Protein AF-A0A960ZMJ2-F1 (afdb_monomer)

Secondary structure (DSSP, 8-state):
------B--S----GGGSPBPTTSSEEEETTTTEEEEEE-SHHHHHHHHHHT-EEEE--STTPPPPPPPPPBPPPP----

Mean predicted aligned error: 10.11 Å

Structure (mmCIF, N/CA/C/O backbone):
data_AF-A0A960ZMJ2-F1
#
_entry.id   AF-A0A960ZMJ2-F1
#
loop_
_atom_site.group_PDB
_atom_site.id
_atom_site.type_symbol
_atom_site.label_atom_id
_atom_site.label_alt_id
_atom_site.label_comp_id
_atom_site.label_asym_id
_atom_site.label_entity_id
_atom_site.label_seq_id
_atom_site.pdbx_PDB_ins_code
_atom_site.Cartn_x
_atom_site.Cartn_y
_atom_site.Cartn_z
_atom_site.occupancy
_atom_site.B_iso_or_equiv
_atom_site.auth_seq_id
_atom_site.auth_comp_id
_atom_site.auth_asym_id
_atom_site.auth_atom_id
_atom_site.pdbx_PDB_model_num
ATOM 1 N N . MET A 1 1 ? 7.248 20.225 26.978 1.00 42.28 1 MET A N 1
ATOM 2 C CA . MET A 1 1 ? 6.717 18.850 27.084 1.00 42.28 1 MET A CA 1
ATOM 3 C C . MET A 1 1 ? 7.031 18.135 25.784 1.00 42.28 1 MET A C 1
ATOM 5 O O . MET A 1 1 ? 6.706 18.675 24.736 1.00 42.28 1 MET A O 1
ATOM 9 N N . ILE A 1 2 ? 7.727 16.997 25.838 1.00 47.75 2 ILE A N 1
ATOM 10 C CA . ILE A 1 2 ? 7.917 16.126 24.671 1.00 47.75 2 ILE A CA 1
ATOM 11 C C . ILE A 1 2 ? 6.658 15.266 24.583 1.00 47.75 2 ILE A C 1
ATOM 13 O O . ILE A 1 2 ? 6.421 14.436 25.454 1.00 47.75 2 ILE A O 1
ATOM 17 N N . THR A 1 3 ? 5.827 15.511 23.575 1.00 55.56 3 THR A N 1
ATOM 18 C CA . THR A 1 3 ? 4.688 14.650 23.255 1.00 55.56 3 THR A CA 1
ATOM 19 C C . THR A 1 3 ? 5.242 13.418 22.551 1.00 55.56 3 THR A C 1
ATOM 21 O O . THR A 1 3 ? 5.684 13.502 21.406 1.00 55.56 3 THR A O 1
ATOM 24 N N . THR A 1 4 ? 5.286 12.282 23.241 1.00 56.12 4 THR A N 1
ATOM 25 C CA . THR A 1 4 ? 5.594 10.998 22.611 1.00 56.12 4 THR A CA 1
ATOM 26 C C . THR A 1 4 ? 4.388 10.601 21.767 1.00 56.12 4 THR A C 1
ATOM 28 O O . THR A 1 4 ? 3.350 10.220 22.297 1.00 56.12 4 THR A O 1
ATOM 31 N N . CYS A 1 5 ? 4.483 10.769 20.448 1.00 57.12 5 CYS A N 1
ATOM 32 C CA . CYS A 1 5 ? 3.484 10.231 19.533 1.00 57.12 5 CYS A CA 1
ATOM 33 C C . CYS A 1 5 ? 3.654 8.710 19.475 1.00 57.12 5 CYS A C 1
ATOM 35 O O . CYS A 1 5 ? 4.611 8.222 18.871 1.00 57.12 5 CYS A O 1
ATOM 37 N N . ASP A 1 6 ? 2.734 7.971 20.090 1.00 55.72 6 ASP A N 1
ATOM 38 C CA . ASP A 1 6 ? 2.638 6.526 19.913 1.00 55.72 6 ASP A CA 1
ATOM 39 C C . ASP A 1 6 ? 2.106 6.222 18.509 1.00 55.72 6 ASP A C 1
ATOM 41 O O . ASP A 1 6 ? 0.945 6.473 18.175 1.00 55.72 6 ASP A O 1
ATOM 45 N N . PHE A 1 7 ? 2.989 5.704 17.655 1.00 54.72 7 PHE A N 1
ATOM 46 C CA . PHE A 1 7 ? 2.627 5.195 16.340 1.00 54.72 7 PHE A CA 1
ATOM 47 C C . PHE A 1 7 ? 2.373 3.695 16.450 1.00 54.72 7 PHE A C 1
ATOM 49 O O . PHE A 1 7 ? 3.300 2.918 16.675 1.00 54.72 7 PHE A O 1
ATOM 56 N N . GLN A 1 8 ? 1.128 3.277 16.239 1.00 54.91 8 GLN A N 1
ATOM 57 C CA . GLN A 1 8 ? 0.777 1.867 16.110 1.00 54.91 8 GLN A CA 1
ATOM 58 C C . GLN A 1 8 ? 0.365 1.569 14.667 1.00 54.91 8 GLN A C 1
ATOM 60 O O . GLN A 1 8 ? -0.278 2.384 14.000 1.00 54.91 8 GLN A O 1
ATOM 65 N N . PHE A 1 9 ? 0.720 0.384 14.171 1.00 59.34 9 PHE A N 1
ATOM 66 C CA . PHE A 1 9 ? 0.115 -0.127 12.947 1.00 59.34 9 PH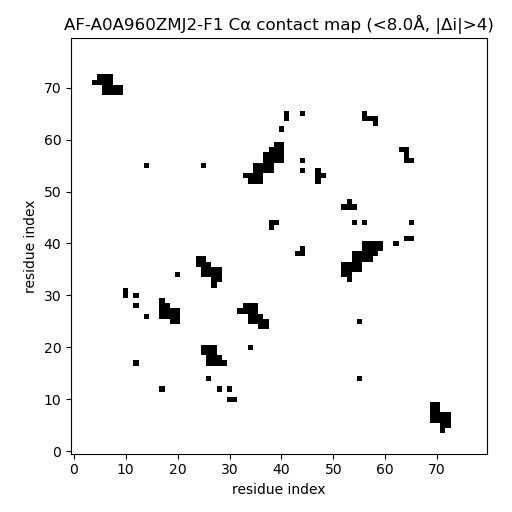E A CA 1
ATOM 67 C C . PHE A 1 9 ? -1.378 -0.354 13.203 1.00 59.34 9 PHE A C 1
ATOM 69 O O . PHE A 1 9 ? -1.758 -1.239 13.961 1.00 59.34 9 PHE A O 1
ATOM 76 N N . VAL A 1 10 ? -2.220 0.468 12.575 1.00 63.66 10 VAL A N 1
ATOM 77 C CA . VAL A 1 10 ? -3.682 0.443 12.765 1.00 63.66 10 VAL A CA 1
ATOM 78 C C . VAL A 1 10 ? -4.311 -0.843 12.211 1.00 63.66 10 VAL A C 1
ATOM 80 O O . VAL A 1 10 ? -5.380 -1.250 12.654 1.00 63.66 10 VAL A O 1
ATOM 83 N N . CYS A 1 11 ? -3.654 -1.509 11.258 1.00 68.25 11 CYS A N 1
ATOM 84 C CA . CYS A 1 11 ? -4.139 -2.753 10.669 1.00 68.25 11 CYS A CA 1
ATOM 85 C C . CYS A 1 11 ? -3.268 -3.934 11.131 1.00 68.25 11 CYS A C 1
ATOM 87 O O . CYS A 1 11 ? -2.106 -4.002 10.728 1.00 68.25 11 CYS A O 1
ATOM 89 N N . PRO A 1 12 ? -3.799 -4.872 11.939 1.00 70.56 12 PRO A N 1
ATOM 90 C CA . PRO A 1 12 ? -3.067 -6.073 12.348 1.00 70.56 12 PRO A CA 1
ATOM 91 C C . PRO A 1 12 ? -3.020 -7.149 11.249 1.00 70.56 12 PRO A C 1
ATOM 93 O O . PRO A 1 12 ? -2.336 -8.159 11.407 1.00 70.56 12 PRO A O 1
ATOM 96 N N . LEU A 1 13 ? -3.772 -6.964 10.158 1.00 77.19 13 LEU A N 1
ATOM 97 C CA . LEU A 1 13 ? -3.955 -7.965 9.113 1.00 77.19 13 LEU A CA 1
ATOM 98 C C . LEU A 1 13 ? -2.741 -8.001 8.174 1.00 77.19 13 LEU A C 1
ATOM 100 O O . LEU A 1 13 ? -2.318 -6.962 7.659 1.00 77.19 13 LEU A O 1
ATOM 104 N N . LYS A 1 14 ? -2.193 -9.196 7.937 1.00 82.25 14 LYS A N 1
ATOM 105 C CA . LYS A 1 14 ? -1.068 -9.393 7.017 1.00 82.25 14 LYS A CA 1
ATOM 106 C C . LYS A 1 14 ? -1.566 -9.497 5.581 1.00 82.25 14 LYS A C 1
ATOM 108 O O . LYS A 1 14 ? -2.699 -9.894 5.333 1.00 82.25 14 LYS A O 1
ATOM 113 N N . TRP A 1 15 ? -0.696 -9.150 4.636 1.00 84.56 15 TRP A N 1
ATOM 114 C CA . TRP A 1 15 ? -0.992 -9.205 3.203 1.00 84.56 15 TRP A CA 1
ATOM 115 C C . TRP A 1 15 ? -1.457 -10.595 2.745 1.00 84.56 15 TRP A C 1
ATOM 117 O O . TRP A 1 15 ? -2.438 -10.702 2.012 1.00 84.56 15 TRP A O 1
ATOM 127 N N . ASP A 1 16 ? -0.785 -11.647 3.214 1.00 86.19 16 ASP A N 1
ATOM 128 C CA . ASP A 1 16 ? -1.066 -13.034 2.822 1.00 86.19 16 ASP A CA 1
ATOM 129 C C . ASP A 1 16 ? -2.424 -13.545 3.327 1.00 86.19 16 ASP A C 1
ATOM 131 O O . ASP A 1 16 ? -3.001 -14.449 2.731 1.00 86.19 16 ASP A O 1
ATOM 135 N N . ASP A 1 17 ? -2.971 -12.922 4.375 1.00 87.25 17 ASP A N 1
ATOM 136 C CA . ASP A 1 17 ? -4.266 -13.282 4.961 1.00 87.25 17 ASP A CA 1
ATOM 137 C C . ASP A 1 17 ? -5.449 -12.572 4.267 1.00 87.25 17 ASP A C 1
ATOM 139 O O . ASP A 1 17 ? -6.605 -12.751 4.660 1.00 87.25 17 ASP A O 1
ATOM 143 N N . MET A 1 18 ? -5.190 -11.729 3.257 1.00 89.00 18 MET A N 1
ATOM 144 C CA . MET A 1 18 ? -6.232 -10.961 2.572 1.00 89.00 18 MET A CA 1
ATOM 145 C C . MET A 1 18 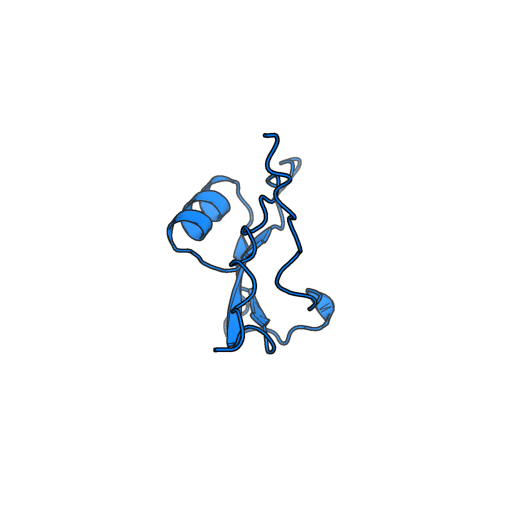? -6.702 -11.648 1.271 1.00 89.00 18 MET A C 1
ATOM 147 O O . MET A 1 18 ? -5.875 -12.042 0.438 1.00 89.00 18 MET A O 1
ATOM 151 N N . PRO A 1 19 ? -8.026 -11.738 1.033 1.00 92.06 19 PRO A N 1
ATOM 152 C CA . PRO A 1 19 ? -8.567 -12.212 -0.237 1.00 92.06 19 PRO A CA 1
ATOM 153 C C . PRO A 1 19 ? -8.231 -11.251 -1.380 1.00 92.06 19 PRO A C 1
ATOM 155 O O . PRO A 1 19 ? -8.203 -10.033 -1.196 1.00 92.06 19 PRO A O 1
ATOM 158 N N . ASP A 1 20 ? -8.001 -11.791 -2.572 1.00 92.88 20 ASP A N 1
ATOM 159 C CA . ASP A 1 20 ? -7.745 -10.997 -3.773 1.00 92.88 20 ASP A CA 1
ATOM 160 C C . ASP A 1 20 ? -8.974 -10.195 -4.209 1.00 92.88 20 ASP A C 1
ATOM 162 O O . ASP A 1 20 ? -10.122 -10.622 -4.058 1.00 92.88 20 ASP A O 1
ATOM 166 N N . LEU A 1 21 ? -8.731 -9.006 -4.761 1.00 91.00 21 LEU A N 1
ATOM 167 C CA . LEU A 1 21 ? -9.769 -8.260 -5.461 1.00 91.00 21 LEU A CA 1
ATOM 168 C C . LEU A 1 21 ? -10.072 -8.936 -6.810 1.00 91.00 21 LEU A C 1
ATOM 170 O O . LEU A 1 21 ? -9.153 -9.451 -7.450 1.00 91.00 21 LEU A O 1
ATOM 174 N N . PRO A 1 22 ? -11.327 -8.883 -7.301 1.00 87.75 22 PRO A N 1
ATOM 175 C CA . PRO A 1 22 ? -11.719 -9.537 -8.555 1.00 87.75 22 PRO A CA 1
ATOM 176 C C . PRO A 1 22 ? -10.938 -9.074 -9.791 1.00 87.75 22 PRO A C 1
ATOM 178 O O . PRO A 1 22 ? -10.872 -9.784 -10.788 1.00 87.75 22 PRO A O 1
ATOM 181 N N . ASP A 1 23 ? -10.376 -7.868 -9.742 1.00 88.44 23 ASP A N 1
ATOM 182 C CA . ASP A 1 23 ? -9.627 -7.246 -10.831 1.00 88.44 23 ASP A CA 1
ATOM 183 C C . ASP A 1 23 ? -8.110 -7.500 -10.759 1.00 88.44 23 ASP A C 1
ATOM 185 O O . ASP A 1 23 ? -7.370 -7.002 -11.606 1.00 88.44 23 ASP A O 1
ATOM 189 N N . GLY A 1 24 ? -7.634 -8.234 -9.745 1.00 87.75 24 GLY A N 1
ATOM 190 C CA . GLY A 1 24 ? -6.218 -8.556 -9.553 1.00 87.75 24 GLY A CA 1
ATOM 191 C C . GLY A 1 24 ? -5.324 -7.357 -9.219 1.00 87.75 24 GLY A C 1
ATOM 192 O O . GLY A 1 24 ? -4.106 -7.499 -9.167 1.00 87.75 24 GLY A O 1
ATOM 193 N N . ARG A 1 25 ? -5.891 -6.166 -8.976 1.00 89.50 25 ARG A N 1
ATOM 194 C CA . ARG A 1 25 ? -5.110 -4.943 -8.693 1.00 89.50 25 ARG A CA 1
ATOM 195 C C . ARG A 1 25 ? -4.711 -4.802 -7.224 1.00 89.50 25 ARG A C 1
ATOM 1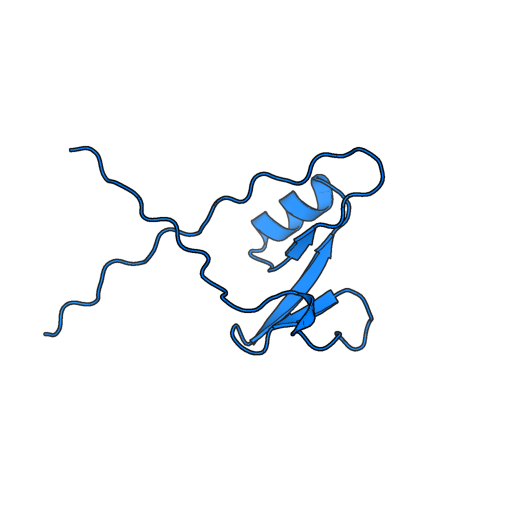97 O O . ARG A 1 25 ? -4.104 -3.802 -6.834 1.00 89.50 25 ARG A O 1
ATOM 204 N N . GLY A 1 26 ? -5.066 -5.779 -6.401 1.00 92.38 26 GLY A N 1
ATOM 205 C CA . GLY A 1 26 ? -4.762 -5.792 -4.984 1.00 92.38 26 GLY A CA 1
ATOM 206 C C . GLY A 1 26 ? -5.608 -6.792 -4.218 1.00 92.38 26 GLY A C 1
ATOM 207 O O . GLY A 1 26 ? -6.123 -7.755 -4.783 1.00 92.38 26 GLY A O 1
ATOM 208 N N . LYS A 1 27 ? -5.759 -6.539 -2.923 1.00 93.00 27 LYS A N 1
ATOM 209 C CA . LYS A 1 27 ? -6.474 -7.408 -1.990 1.00 93.00 27 LYS A CA 1
ATOM 210 C C . LYS A 1 27 ? -7.529 -6.631 -1.214 1.00 93.00 27 LYS A C 1
ATOM 212 O O . LYS A 1 27 ? -7.470 -5.408 -1.119 1.00 93.00 27 LYS A O 1
ATOM 217 N N . HIS A 1 28 ? -8.521 -7.320 -0.671 1.00 91.56 28 HIS A N 1
ATOM 218 C CA . HIS A 1 28 ? -9.550 -6.719 0.166 1.00 91.56 28 HIS A CA 1
ATOM 219 C C . HIS A 1 28 ? -9.240 -6.960 1.646 1.00 91.56 28 HIS A C 1
ATOM 221 O O . HIS A 1 28 ? -9.153 -8.100 2.094 1.0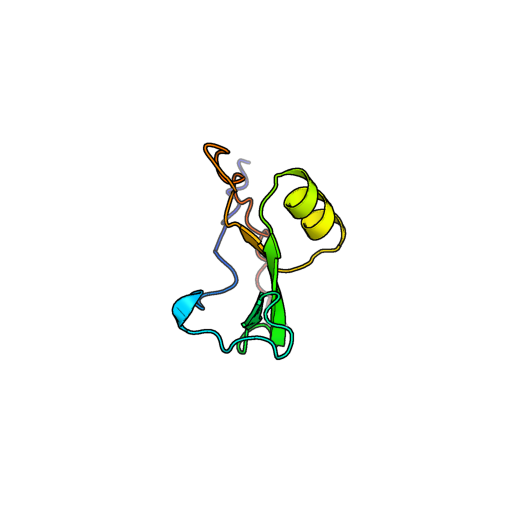0 91.56 28 HIS A O 1
ATOM 227 N N . CYS A 1 29 ? -9.105 -5.891 2.433 1.00 88.44 29 CYS A N 1
ATOM 228 C CA . CYS A 1 29 ? -8.915 -6.008 3.875 1.00 88.44 29 CYS A CA 1
ATOM 229 C C . CYS A 1 29 ? 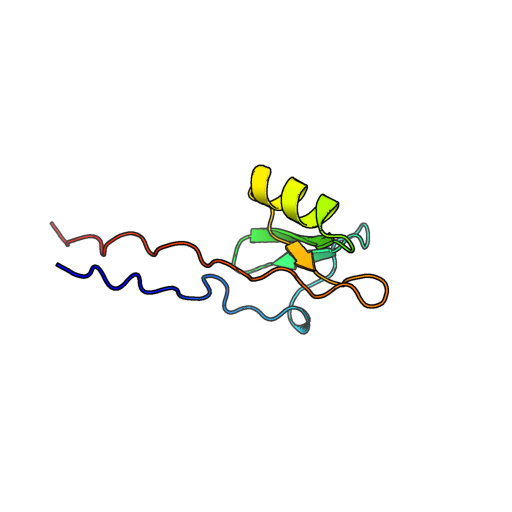-10.272 -6.169 4.570 1.00 88.44 29 CYS A C 1
ATOM 231 O O . CYS A 1 29 ? -11.041 -5.212 4.664 1.00 88.44 29 CYS A O 1
ATOM 233 N N . SER A 1 30 ? -10.538 -7.356 5.118 1.00 85.94 30 SER A N 1
ATOM 234 C CA . SER A 1 30 ? -11.777 -7.665 5.846 1.00 85.94 30 SER A CA 1
ATOM 235 C C . SER A 1 30 ? -11.907 -6.925 7.185 1.00 85.94 30 SER A C 1
ATOM 237 O O . SER A 1 30 ? -13.019 -6.707 7.652 1.00 85.94 30 SER A O 1
ATOM 239 N N . GLN A 1 31 ? -10.800 -6.486 7.790 1.00 83.56 31 GLN A N 1
ATOM 240 C CA . GLN A 1 31 ? -10.815 -5.722 9.046 1.00 83.56 31 GLN A CA 1
ATOM 241 C C . GLN A 1 31 ? -11.189 -4.255 8.815 1.00 83.56 31 GLN A C 1
ATOM 243 O O . GLN A 1 31 ? -12.082 -3.715 9.460 1.00 83.56 31 GLN A O 1
ATOM 248 N N . CYS A 1 32 ? -10.524 -3.602 7.860 1.00 82.56 32 CYS A N 1
ATOM 249 C CA . CYS A 1 32 ? -10.778 -2.197 7.544 1.00 82.56 32 CYS A CA 1
ATOM 250 C C . CYS A 1 32 ? -11.963 -2.000 6.588 1.00 82.56 32 CYS A C 1
ATOM 252 O O . CYS A 1 32 ? -12.368 -0.856 6.390 1.00 82.56 32 CYS A O 1
ATOM 254 N N . GLN A 1 33 ? -12.475 -3.080 5.981 1.00 87.62 33 GLN A N 1
ATOM 255 C CA . GLN A 1 33 ? -13.513 -3.068 4.940 1.00 87.62 33 GLN A CA 1
ATOM 256 C C . GLN A 1 33 ? -13.134 -2.156 3.759 1.00 87.62 33 GLN A C 1
ATOM 258 O O . GLN A 1 33 ? -13.944 -1.392 3.237 1.00 87.62 33 GLN A O 1
ATOM 263 N N . ARG A 1 34 ? -11.857 -2.194 3.357 1.00 87.62 34 ARG A N 1
ATOM 264 C CA . ARG A 1 34 ? -11.279 -1.321 2.322 1.00 87.62 34 ARG A CA 1
ATOM 265 C C . ARG A 1 34 ? -10.421 -2.117 1.339 1.00 87.62 34 ARG A C 1
ATOM 267 O O . ARG A 1 34 ? -9.779 -3.089 1.748 1.00 87.62 34 ARG A O 1
ATOM 274 N N . PRO A 1 35 ? -10.361 -1.703 0.061 1.00 90.81 35 PRO A N 1
ATOM 275 C CA . PRO A 1 35 ? -9.397 -2.252 -0.881 1.00 90.81 35 PRO A CA 1
ATOM 276 C C . PRO A 1 35 ? -7.972 -1.819 -0.508 1.00 90.81 35 PRO A C 1
ATOM 278 O O . PRO A 1 35 ? -7.740 -0.674 -0.120 1.00 90.81 35 PRO A O 1
ATOM 281 N N . VAL A 1 36 ? -7.024 -2.740 -0.656 1.00 90.75 36 VAL A N 1
ATOM 282 C CA . VAL A 1 36 ? -5.582 -2.518 -0.537 1.00 90.75 36 VAL A CA 1
ATOM 283 C C . VAL A 1 36 ? -4.976 -2.678 -1.925 1.00 90.75 36 VAL A C 1
ATOM 285 O O . VAL A 1 36 ? -4.873 -3.792 -2.435 1.00 90.75 36 VAL A O 1
ATOM 288 N N . LEU A 1 37 ? -4.609 -1.563 -2.553 1.00 91.88 37 LEU A N 1
ATOM 289 C CA . LEU A 1 37 ? -4.128 -1.549 -3.936 1.00 91.88 37 LEU A CA 1
ATOM 290 C C . LEU A 1 37 ? -2.619 -1.791 -4.002 1.00 91.88 37 LEU A C 1
ATOM 292 O O . LEU A 1 37 ? -1.863 -1.278 -3.177 1.00 91.88 37 LEU A O 1
ATOM 296 N N . ILE A 1 38 ? -2.171 -2.531 -5.010 1.00 91.19 38 ILE A N 1
ATOM 297 C CA . ILE A 1 38 ? -0.743 -2.714 -5.273 1.00 91.19 38 ILE A CA 1
ATOM 298 C C . ILE A 1 38 ? -0.202 -1.471 -5.981 1.00 91.19 38 ILE A C 1
ATOM 300 O O . ILE A 1 38 ? -0.796 -0.971 -6.938 1.00 91.19 38 ILE A O 1
ATOM 304 N N . VAL A 1 39 ? 0.936 -0.967 -5.508 1.00 90.31 39 VAL A N 1
ATOM 305 C CA . VAL A 1 39 ? 1.682 0.112 -6.162 1.00 90.31 39 VAL A CA 1
ATOM 306 C C . VAL A 1 39 ? 3.155 -0.256 -6.289 1.00 90.31 39 VAL A C 1
ATOM 308 O O . VAL A 1 39 ? 3.739 -0.850 -5.386 1.00 90.31 39 VAL A O 1
ATOM 311 N N . HIS A 1 40 ? 3.763 0.161 -7.394 1.00 88.81 40 HIS A N 1
ATOM 312 C CA . HIS A 1 40 ? 5.119 -0.238 -7.775 1.00 88.81 40 HIS A CA 1
ATOM 313 C C . HIS A 1 40 ? 6.131 0.904 -7.772 1.00 88.81 40 HIS A C 1
ATOM 315 O O . HIS A 1 40 ? 7.335 0.682 -7.783 1.00 88.81 40 HIS A O 1
ATOM 321 N N . THR A 1 41 ? 5.662 2.152 -7.744 1.00 87.44 41 THR A N 1
ATOM 322 C CA . THR A 1 41 ? 6.545 3.322 -7.827 1.00 87.44 41 THR A CA 1
ATOM 323 C C . THR A 1 41 ? 6.258 4.313 -6.718 1.00 87.44 41 THR A C 1
ATOM 325 O O . THR A 1 41 ? 5.117 4.466 -6.259 1.00 87.44 41 THR A O 1
ATOM 328 N N . ARG A 1 42 ? 7.274 5.101 -6.350 1.00 85.00 42 ARG A N 1
ATOM 329 C CA . ARG A 1 42 ? 7.100 6.228 -5.422 1.00 85.00 42 ARG A CA 1
ATOM 330 C C . ARG A 1 42 ? 5.984 7.181 -5.854 1.00 85.00 42 ARG A C 1
ATOM 332 O O . ARG A 1 42 ? 5.253 7.705 -5.014 1.00 85.00 42 ARG A O 1
ATOM 339 N N . ARG A 1 43 ? 5.842 7.415 -7.163 1.00 86.88 43 ARG A N 1
ATOM 340 C CA . ARG A 1 43 ? 4.806 8.298 -7.715 1.00 86.88 43 ARG A CA 1
ATOM 341 C C . ARG A 1 43 ? 3.404 7.758 -7.434 1.00 86.88 43 ARG A C 1
ATOM 343 O O . ARG A 1 43 ? 2.546 8.528 -7.006 1.00 86.88 43 ARG A O 1
ATOM 350 N N . GLN A 1 44 ? 3.186 6.460 -7.646 1.00 89.31 44 GLN A N 1
ATOM 351 C CA . GLN A 1 44 ? 1.909 5.804 -7.354 1.00 89.31 44 GLN A CA 1
ATOM 352 C C . GLN A 1 44 ? 1.608 5.819 -5.851 1.00 89.31 44 GLN A C 1
ATOM 354 O O . GLN A 1 44 ? 0.507 6.203 -5.464 1.00 89.31 44 GLN A O 1
ATOM 359 N N . PHE A 1 45 ? 2.604 5.519 -5.010 1.00 87.50 45 PHE A N 1
ATOM 360 C CA . PHE A 1 45 ? 2.473 5.601 -3.554 1.00 87.50 45 PHE A CA 1
ATOM 361 C C . PHE A 1 45 ? 2.066 7.005 -3.083 1.00 87.50 45 PHE A C 1
ATOM 363 O O . PHE A 1 45 ? 1.083 7.165 -2.366 1.00 87.50 45 PHE A O 1
ATOM 370 N N . ASN A 1 46 ? 2.762 8.049 -3.545 1.00 87.94 46 ASN A N 1
ATOM 371 C CA . ASN A 1 46 ? 2.448 9.433 -3.179 1.00 87.94 46 ASN A CA 1
ATOM 372 C C . ASN A 1 46 ? 1.057 9.870 -3.671 1.00 87.94 46 ASN A C 1
ATOM 374 O O . ASN A 1 46 ? 0.393 10.683 -3.028 1.00 87.94 46 ASN A O 1
ATOM 378 N N . ALA A 1 47 ? 0.612 9.374 -4.829 1.00 89.12 47 ALA A N 1
ATOM 379 C CA . ALA A 1 47 ? -0.731 9.642 -5.332 1.00 89.12 47 ALA A CA 1
ATOM 380 C C . ALA A 1 47 ? -1.808 8.959 -4.474 1.00 89.12 47 ALA A C 1
ATOM 382 O O . ALA A 1 47 ? -2.811 9.591 -4.159 1.00 89.12 47 ALA A O 1
ATOM 383 N N . ALA A 1 48 ? -1.579 7.711 -4.060 1.00 88.19 48 ALA A N 1
ATOM 384 C CA . ALA A 1 48 ? -2.469 6.967 -3.175 1.00 88.19 48 ALA A CA 1
ATOM 385 C C . ALA A 1 48 ? -2.558 7.587 -1.773 1.00 88.19 48 ALA A C 1
ATOM 387 O O . ALA A 1 48 ? -3.656 7.788 -1.258 1.00 88.19 48 ALA A O 1
ATOM 388 N N . ALA A 1 49 ? -1.422 8.003 -1.204 1.00 82.81 49 ALA A N 1
ATOM 389 C CA . ALA A 1 49 ? -1.374 8.679 0.091 1.00 82.81 49 ALA A CA 1
ATOM 390 C C . ALA A 1 49 ? -2.212 9.969 0.103 1.00 82.81 49 ALA A C 1
ATOM 392 O O . ALA A 1 49 ? -2.949 10.216 1.051 1.00 82.81 49 ALA A O 1
ATOM 393 N N . ARG A 1 50 ? -2.168 10.761 -0.980 1.00 85.88 50 ARG A N 1
ATOM 394 C CA . ARG A 1 50 ? -3.000 11.970 -1.129 1.00 85.88 50 ARG A CA 1
ATOM 395 C C . ARG A 1 50 ? -4.502 11.684 -1.174 1.00 85.88 50 ARG A C 1
ATOM 397 O O . ARG A 1 50 ? -5.279 12.555 -0.805 1.00 85.88 50 ARG A O 1
ATOM 404 N N . ARG A 1 51 ? -4.904 10.497 -1.633 1.00 86.94 51 ARG A N 1
ATOM 405 C CA . ARG A 1 51 ? -6.308 10.058 -1.654 1.00 86.94 51 ARG A CA 1
ATOM 406 C C . ARG A 1 51 ? -6.736 9.365 -0.359 1.00 86.94 51 ARG A C 1
ATOM 408 O O . ARG A 1 51 ? -7.927 9.184 -0.146 1.00 86.94 51 ARG A O 1
ATOM 415 N N . GLY A 1 52 ? -5.785 9.005 0.506 1.00 84.94 52 GLY A N 1
ATOM 416 C CA . GLY A 1 52 ? -6.049 8.205 1.702 1.00 84.94 52 GLY A CA 1
ATOM 417 C C . GLY A 1 52 ? -6.291 6.722 1.401 1.00 84.94 52 GLY A C 1
ATOM 418 O O . GLY A 1 52 ? -6.919 6.035 2.207 1.00 84.94 52 GLY A O 1
ATOM 419 N N . ASP A 1 53 ? -5.811 6.230 0.254 1.00 87.38 53 ASP A N 1
ATOM 420 C CA . ASP A 1 53 ? -5.958 4.827 -0.136 1.00 87.38 53 ASP A CA 1
ATOM 421 C C . ASP A 1 53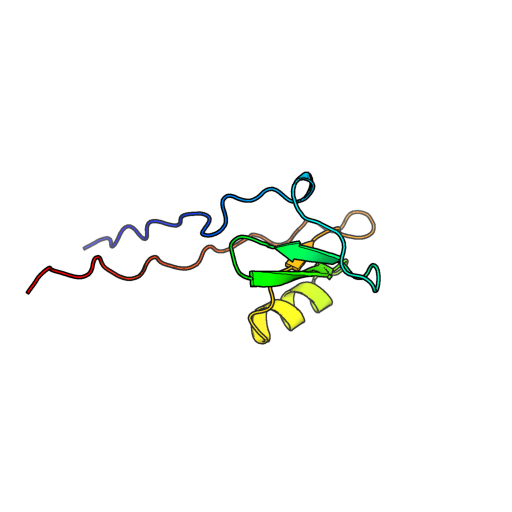 ? -5.021 3.927 0.686 1.00 87.38 53 ASP A C 1
ATOM 423 O O . ASP A 1 53 ? -3.860 4.267 0.936 1.00 87.38 53 ASP A O 1
ATOM 427 N N . CYS A 1 54 ? -5.495 2.731 1.044 1.00 87.31 54 CYS A N 1
ATOM 428 C CA . CYS A 1 54 ? -4.633 1.677 1.570 1.00 87.31 54 CYS A CA 1
AT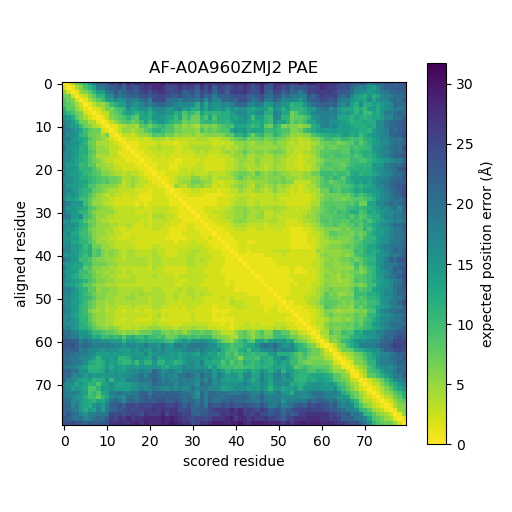OM 429 C C . CYS A 1 54 ? -3.853 1.042 0.414 1.00 87.31 54 CYS A C 1
ATOM 431 O O . CYS A 1 54 ? -4.450 0.623 -0.579 1.00 87.31 54 CYS A O 1
ATOM 433 N N . VAL A 1 55 ? -2.527 0.952 0.537 1.00 88.75 55 VAL A N 1
ATOM 434 C CA . VAL A 1 55 ? -1.675 0.383 -0.514 1.00 88.75 55 VAL A CA 1
ATOM 435 C C . VAL A 1 55 ? -0.622 -0.569 0.029 1.00 88.75 55 VAL A C 1
ATOM 437 O O . VAL A 1 55 ? -0.066 -0.342 1.102 1.00 88.75 55 VAL A O 1
ATOM 440 N N . ALA A 1 56 ? -0.323 -1.605 -0.750 1.00 87.69 56 ALA A N 1
ATOM 441 C CA . ALA A 1 56 ? 0.844 -2.458 -0.577 1.00 87.69 56 ALA A CA 1
ATOM 442 C C . ALA A 1 56 ? 1.889 -2.078 -1.631 1.00 87.69 56 ALA A C 1
ATOM 444 O O . ALA A 1 56 ? 1.569 -1.947 -2.814 1.00 87.69 56 ALA A O 1
ATOM 445 N N . VAL A 1 57 ? 3.130 -1.853 -1.199 1.00 87.56 57 VAL A N 1
ATOM 446 C CA . VAL A 1 57 ? 4.193 -1.354 -2.077 1.00 87.56 57 VAL A CA 1
ATOM 447 C C . VAL A 1 57 ? 5.117 -2.497 -2.467 1.00 87.56 57 VAL A C 1
ATOM 449 O O . VAL A 1 57 ? 5.824 -3.029 -1.615 1.00 87.56 57 VAL A O 1
ATOM 452 N N . PHE A 1 58 ? 5.131 -2.826 -3.754 1.00 85.25 58 PHE A N 1
ATOM 453 C CA . PHE A 1 58 ? 6.005 -3.829 -4.359 1.00 85.25 58 PHE A CA 1
ATOM 454 C C . PHE A 1 58 ? 6.890 -3.122 -5.389 1.00 85.25 58 PHE A C 1
ATOM 456 O O . PHE A 1 58 ? 6.513 -3.059 -6.558 1.00 85.25 58 PHE A O 1
ATOM 463 N N . PRO A 1 59 ? 7.992 -2.482 -4.958 1.00 76.00 59 PRO A N 1
ATOM 464 C CA . PRO A 1 59 ? 8.791 -1.648 -5.843 1.00 76.00 59 PRO A CA 1
ATOM 465 C C . PRO A 1 59 ? 9.359 -2.455 -7.013 1.00 76.00 59 PRO A C 1
ATOM 467 O O . PRO A 1 59 ? 9.861 -3.562 -6.816 1.00 76.00 59 PRO A O 1
ATOM 470 N N . ASP A 1 60 ? 9.300 -1.882 -8.214 1.00 76.50 60 ASP A N 1
ATOM 471 C CA . ASP A 1 60 ? 9.979 -2.450 -9.378 1.00 76.50 60 ASP A CA 1
ATOM 472 C C . ASP A 1 60 ? 11.487 -2.129 -9.302 1.00 76.50 60 ASP A C 1
ATOM 474 O O . ASP A 1 60 ? 11.887 -0.987 -9.063 1.00 76.50 60 ASP A O 1
ATOM 478 N N . GLY A 1 61 ? 12.348 -3.128 -9.516 1.00 72.94 61 GLY A N 1
ATOM 479 C CA . GLY A 1 61 ? 13.807 -2.946 -9.525 1.00 72.94 61 GLY A CA 1
ATOM 480 C C . GLY A 1 61 ? 14.424 -2.669 -8.143 1.00 72.94 61 GLY A C 1
ATOM 481 O O . GLY A 1 61 ? 14.021 -3.251 -7.142 1.00 72.94 61 GLY A O 1
ATOM 482 N N . GLU A 1 62 ? 15.447 -1.807 -8.086 1.00 58.56 62 GLU A N 1
ATOM 483 C CA . GLU A 1 62 ? 16.198 -1.478 -6.855 1.00 58.56 62 GLU A CA 1
ATOM 484 C C . GLU A 1 62 ? 15.610 -0.286 -6.061 1.00 58.56 62 GLU A C 1
ATOM 486 O O . GLU A 1 62 ? 16.252 0.251 -5.151 1.00 58.56 62 GLU A O 1
ATOM 491 N N . GLU A 1 63 ? 14.393 0.173 -6.383 1.00 65.19 63 GLU A N 1
ATOM 492 C CA . GLU A 1 63 ? 13.757 1.271 -5.647 1.00 65.19 63 GLU A CA 1
ATOM 493 C C . GLU A 1 63 ? 13.492 0.878 -4.184 1.00 65.19 63 GLU A C 1
ATOM 495 O O . GLU A 1 63 ? 12.748 -0.052 -3.873 1.00 65.19 63 GLU A O 1
ATOM 500 N N . LYS A 1 64 ? 14.070 1.633 -3.241 1.00 65.94 64 LYS A N 1
ATOM 501 C CA . LYS A 1 64 ? 13.804 1.419 -1.813 1.00 65.94 64 LYS A CA 1
ATOM 502 C C . LYS A 1 64 ? 12.340 1.748 -1.491 1.00 65.94 64 LYS A C 1
ATOM 504 O O . LYS A 1 64 ? 11.878 2.847 -1.840 1.00 65.94 64 LYS A O 1
ATOM 509 N N . PRO A 1 65 ? 11.629 0.872 -0.755 1.00 63.47 65 PRO A N 1
ATOM 510 C CA . PRO A 1 65 ? 10.251 1.130 -0.377 1.00 63.47 65 PRO A CA 1
ATOM 511 C C . PRO A 1 65 ? 10.121 2.441 0.424 1.00 63.47 65 PRO A C 1
ATOM 513 O O . PRO A 1 65 ? 11.058 2.878 1.106 1.00 63.47 65 PRO A O 1
ATOM 516 N N . PRO A 1 66 ? 8.969 3.125 0.324 1.00 64.88 66 PRO A N 1
ATOM 517 C CA . PRO A 1 66 ? 8.685 4.321 1.099 1.00 64.88 66 PRO A CA 1
ATOM 518 C C . PRO A 1 66 ? 8.764 4.056 2.597 1.00 64.88 66 PRO A C 1
ATOM 520 O O . PRO A 1 66 ? 8.297 3.032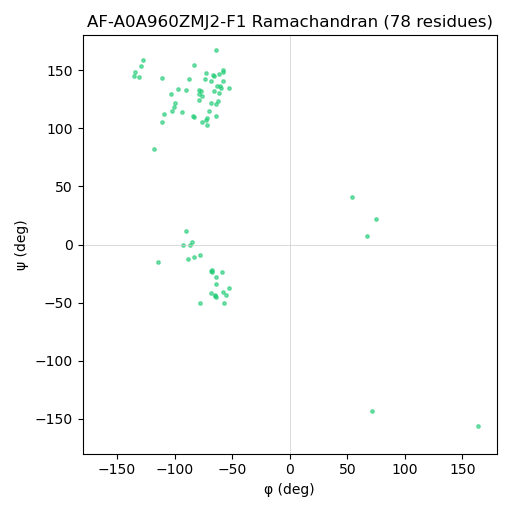 3.085 1.00 64.88 66 PRO A O 1
ATOM 523 N N . ARG A 1 67 ? 9.328 5.020 3.340 1.00 63.94 67 ARG A N 1
ATOM 524 C CA . ARG A 1 67 ? 9.191 5.025 4.796 1.00 63.94 67 ARG A CA 1
ATOM 525 C C . ARG A 1 67 ? 7.706 5.165 5.114 1.00 63.94 67 ARG A C 1
ATOM 527 O O . ARG A 1 67 ? 7.071 6.111 4.651 1.00 63.94 67 ARG A O 1
ATOM 534 N N . LEU A 1 68 ? 7.179 4.216 5.874 1.00 60.75 68 LEU A N 1
ATOM 535 C CA . LEU A 1 68 ? 5.806 4.245 6.350 1.00 60.75 68 LEU A CA 1
ATOM 536 C C . LEU A 1 68 ? 5.737 5.197 7.548 1.00 60.75 68 LEU A C 1
ATOM 538 O O . LEU A 1 68 ? 6.474 5.032 8.517 1.00 60.75 68 LEU A O 1
ATOM 542 N N . SER A 1 69 ? 4.869 6.199 7.473 1.00 56.22 69 SER A N 1
ATOM 543 C CA . SER A 1 69 ? 4.483 7.044 8.605 1.00 56.22 69 SER A CA 1
ATOM 544 C C . SER A 1 69 ? 3.129 6.556 9.112 1.00 56.22 69 SER A C 1
ATOM 546 O O . SER A 1 69 ? 2.165 6.550 8.346 1.00 56.22 69 SER A O 1
ATOM 548 N N . GLY A 1 70 ? 3.063 6.101 10.365 1.00 56.47 70 GLY A N 1
ATOM 549 C CA . GLY A 1 70 ? 1.805 5.685 10.991 1.00 56.47 70 GLY A CA 1
ATOM 550 C C . GLY A 1 70 ? 0.820 6.849 11.141 1.00 56.47 70 GLY A C 1
ATOM 551 O O . GLY A 1 70 ? 1.187 8.016 10.996 1.00 56.47 70 GLY A O 1
ATOM 552 N N . VAL A 1 71 ? -0.437 6.533 11.446 1.00 58.47 71 VAL A N 1
ATOM 553 C CA . VAL A 1 71 ? -1.452 7.538 11.789 1.00 58.47 71 VAL A CA 1
ATOM 554 C C . VAL A 1 71 ? -1.401 7.752 13.307 1.00 58.47 71 VAL A C 1
ATOM 556 O O . VAL A 1 71 ? -1.352 6.754 14.028 1.00 58.47 71 VAL A O 1
ATOM 559 N N . PRO A 1 72 ? -1.384 8.996 13.819 1.00 52.09 72 PRO A N 1
ATOM 560 C CA . PRO A 1 72 ? -1.486 9.229 15.258 1.00 52.09 72 PRO A CA 1
ATOM 561 C C . PRO A 1 72 ? -2.805 8.655 15.795 1.00 52.09 72 PRO A C 1
ATOM 563 O O . PRO A 1 72 ? -3.859 8.839 15.180 1.00 52.09 72 PRO A O 1
ATOM 566 N N . LEU A 1 73 ? -2.749 7.950 16.929 1.00 51.56 73 LEU A N 1
ATOM 567 C CA . LEU A 1 73 ? -3.953 7.461 17.602 1.00 51.56 73 LEU A CA 1
ATOM 568 C C . LEU A 1 73 ? -4.813 8.656 18.055 1.00 51.56 73 LEU A C 1
ATOM 570 O O . LEU A 1 73 ? -4.265 9.625 18.591 1.00 51.56 73 LEU A O 1
ATOM 574 N N . PRO A 1 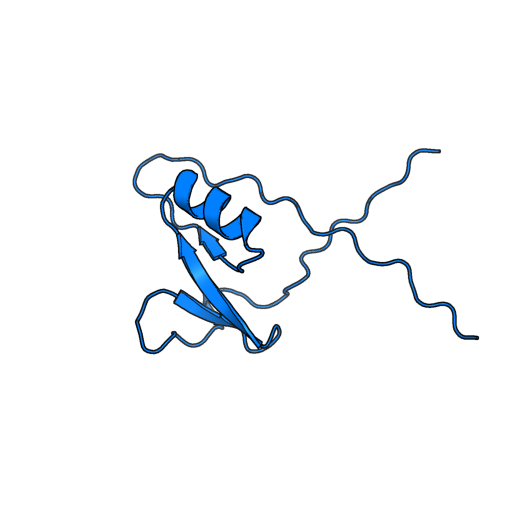74 ? -6.147 8.625 17.865 1.00 58.31 74 PRO A N 1
ATOM 575 C CA . PRO A 1 74 ? -7.012 9.588 18.532 1.00 58.31 74 PRO A CA 1
ATOM 576 C C . PRO A 1 74 ? -6.881 9.420 20.058 1.00 58.31 74 PRO A C 1
ATOM 578 O O . PRO A 1 74 ? -6.674 8.294 20.522 1.00 58.31 74 PRO A O 1
ATOM 581 N N . PRO A 1 75 ? -7.000 10.503 20.851 1.00 58.59 75 PRO A N 1
ATOM 582 C CA . PRO A 1 75 ? -6.953 10.395 22.306 1.00 58.59 75 PRO A CA 1
ATOM 583 C C . PRO A 1 75 ? -8.060 9.448 22.814 1.00 58.59 75 PRO A C 1
ATOM 585 O O . PRO A 1 75 ? -9.127 9.376 22.190 1.00 58.59 75 PRO A O 1
ATOM 588 N N . PRO A 1 76 ? -7.834 8.714 23.924 1.00 59.25 76 PRO A N 1
ATOM 589 C CA . PRO A 1 76 ? -8.854 7.861 24.528 1.00 59.25 76 PRO A CA 1
ATOM 590 C C . PRO A 1 76 ? -10.133 8.667 24.779 1.00 59.25 76 PRO A C 1
ATOM 592 O O . PRO A 1 76 ? -10.068 9.788 25.277 1.00 59.25 76 PRO A O 1
ATOM 595 N N . ARG A 1 77 ? -11.301 8.116 24.428 1.00 56.97 77 ARG A N 1
ATOM 596 C CA . ARG A 1 77 ? -12.578 8.743 24.791 1.00 56.97 77 ARG A CA 1
ATOM 597 C C . ARG A 1 77 ? -12.752 8.604 26.302 1.00 56.97 77 ARG A C 1
ATOM 599 O O . ARG A 1 77 ? -12.864 7.481 26.787 1.00 56.97 77 ARG A O 1
ATOM 606 N N . GLU A 1 78 ? -12.749 9.717 27.027 1.00 49.88 78 GLU A N 1
ATOM 607 C CA . GLU A 1 78 ? -13.103 9.730 28.447 1.00 49.88 78 GLU A CA 1
ATOM 608 C C . GLU A 1 78 ? -14.562 9.257 28.599 1.00 49.88 78 GLU A C 1
ATOM 610 O O . GLU A 1 78 ? -15.429 9.726 27.851 1.00 49.88 78 GLU A O 1
ATOM 615 N N . PRO A 1 79 ? -14.859 8.298 29.496 1.00 65.25 79 PRO A N 1
ATOM 616 C CA . PRO A 1 79 ? -16.237 7.977 29.828 1.00 65.25 79 PRO A CA 1
ATOM 617 C C . PRO A 1 79 ? -16.836 9.170 30.582 1.00 65.25 79 PRO A C 1
ATOM 619 O O . PRO A 1 79 ? -16.273 9.610 31.585 1.00 65.25 79 PRO A O 1
ATOM 622 N N . GLY A 1 80 ? -17.925 9.715 30.037 1.00 58.28 80 GLY A N 1
ATOM 623 C CA . GLY A 1 80 ? -18.719 10.774 30.665 1.00 58.28 80 GLY A CA 1
ATOM 624 C C . GLY A 1 80 ? -19.593 10.277 31.806 1.00 58.28 80 GLY A C 1
ATOM 625 O O . GLY A 1 80 ? -19.787 9.044 31.916 1.00 58.28 80 GLY A O 1
#

Solvent-accessible surface area (backbone atoms only — not comparable to full-atom values): 5356 Å² total; per-residue (Å²): 133,86,80,81,80,66,67,51,80,88,67,88,74,55,76,88,80,37,52,71,37,96,82,69,56,31,27,38,38,82,87,78,73,42,65,30,35,62,33,46,44,72,70,52,48,54,55,34,57,75,72,70,55,49,66,46,80,58,48,61,82,90,54,76,76,78,86,84,77,65,62,75,67,76,79,83,82,77,87,128

Nearest PDB structures (foldseek):
  3oam-assembly2_D  TM=7.740E-01  e=3.718E+00  Vibrio cholerae O1 biovar El Tor str. N16961
  8qby-assembly1_Q  TM=5.185E-01  e=6.841E+00  Paracoccus denitrificans PD1222
  7moj-assembly2_B  TM=4.732E-01  e=6.393E+00  Arabidopsis thaliana

Radius of gyration: 15.33 Å; Cα contacts (8 Å, |Δi|>4): 99; chains: 1; bounding box: 35×32×42 Å

pLDDT: mean 75.92, std 14.82, range [42.28, 93.0]

Foldseek 3Di:
DDPPQDFDDPDPDDQVNFDADPVNQGGADPVVRATAGEDADPVVVVVCVVVVHHYDYDHDDPDDDDDDDGDGDDPDDDDD

Sequence (80 aa):
MITTCDFQFVCPLKWDDMPDLPDGRGKHCSQCQRPVLIVHTRRQFNAAARRGDCVAVFPDGEEKPPRLSGVPLPPPREPG